Protein AF-A0A7S2IGN0-F1 (afdb_monomer)

Organism: NCBI:txid327968

Solvent-accessible surface area (backbone atoms only — not comparable to full-atom values): 5976 Å² total; per-residue (Å²): 114,46,67,62,49,38,54,54,36,42,76,73,72,37,44,48,44,48,50,83,67,68,36,91,89,50,39,63,42,51,52,41,27,77,72,73,44,65,59,60,64,40,52,49,52,41,51,78,72,60,42,76,40,71,26,75,29,55,68,53,38,78,45,48,67,62,50,42,70,76,36,74,86,61,85,87,83,88,87,76,51,94,64,42,68,66,47,42,53,51,58,66,58,60,74,66,76,73,131

Sequence (99 aa):
GTTSMKCALDMLGFKAAHGDIFTRHNRSVWLDWAKGGSFEPALDWLLRNGYNATTADQPTGYAYKELMARFPKAKVVLGVHPRGADGFVESVSQGKRIK

pLDDT: mean 93.47, std 10.96, range [37.84, 98.38]

Foldseek 3Di:
DQVVVCVVCVVVVFQEDAPVVCDPVCVVLLVCVVVVHDCVSVVVVCVVVPGPHYTCHPPVVVCVVVVCVVCVVDDDDDDADPVGPVVVCVVVVVVPPDD

Radius of gyration: 14.55 Å; Cα contacts (8 Å, |Δi|>4): 85; chains: 1; bounding box: 31×33×42 Å

Secondary structure (DSSP, 8-state):
-HHHHHHHHHHTT--EE-GGG--TTTHHHHHHHHTT--SHHHHHHHHHTT--EE-SSTTGGGGHHHHHHH-TTSPP-----TTHHHHHHHHHHHTT---

Mean predicted aligned error: 3.9 Å

Structure (mmCIF, N/CA/C/O backbone):
data_AF-A0A7S2IGN0-F1
#
_entry.id   AF-A0A7S2IGN0-F1
#
loop_
_atom_site.group_PDB
_atom_site.id
_atom_site.type_symbol
_atom_site.label_atom_id
_atom_site.label_alt_id
_atom_site.label_comp_id
_atom_site.label_asym_id
_atom_site.label_entity_id
_atom_site.label_seq_id
_atom_site.pdbx_PDB_ins_code
_atom_site.Cartn_x
_atom_site.Cartn_y
_atom_site.Cartn_z
_atom_site.occupancy
_atom_site.B_iso_or_equiv
_atom_site.auth_seq_id
_atom_site.auth_comp_id
_atom_site.auth_asym_id
_atom_site.auth_atom_id
_atom_site.pdbx_PDB_model_num
ATOM 1 N N . GLY A 1 1 ? 4.995 -5.404 -11.584 1.00 93.38 1 GLY A N 1
ATOM 2 C CA . GLY A 1 1 ? 4.281 -6.689 -11.424 1.00 93.38 1 GLY A CA 1
ATOM 3 C C . GLY A 1 1 ? 3.282 -6.690 -10.276 1.00 93.38 1 GLY A C 1
ATOM 4 O O . GLY A 1 1 ? 2.988 -7.752 -9.747 1.00 93.38 1 GLY A O 1
ATOM 5 N N . THR A 1 2 ? 2.737 -5.536 -9.885 1.00 95.88 2 THR A N 1
ATOM 6 C CA . THR A 1 2 ? 1.752 -5.429 -8.796 1.00 95.88 2 THR A CA 1
ATOM 7 C C . THR A 1 2 ? 0.406 -6.045 -9.185 1.00 95.88 2 THR A C 1
ATOM 9 O O . THR A 1 2 ? -0.220 -6.684 -8.350 1.00 95.88 2 THR A O 1
ATOM 12 N N . THR A 1 3 ? 0.003 -5.952 -10.459 1.00 95.69 3 THR A N 1
ATOM 13 C CA . THR A 1 3 ? -1.214 -6.600 -10.982 1.00 95.69 3 THR A CA 1
ATOM 14 C C . THR A 1 3 ? -1.159 -8.120 -10.845 1.00 95.69 3 THR A C 1
ATOM 16 O O . THR A 1 3 ? -2.074 -8.716 -10.291 1.00 95.69 3 THR A O 1
ATOM 19 N N . SER A 1 4 ? -0.064 -8.760 -11.271 1.00 96.75 4 SER A N 1
ATOM 20 C CA . SER A 1 4 ? 0.107 -10.211 -11.108 1.00 96.75 4 SER A CA 1
ATOM 21 C C . SER A 1 4 ? 0.114 -10.623 -9.633 1.00 96.75 4 SER A C 1
ATOM 23 O O . SER A 1 4 ? -0.467 -11.646 -9.286 1.00 96.75 4 SER A O 1
ATOM 25 N N . MET A 1 5 ? 0.710 -9.805 -8.755 1.00 97.25 5 MET A N 1
ATOM 26 C CA . MET A 1 5 ? 0.653 -10.020 -7.305 1.00 97.25 5 MET A CA 1
ATOM 27 C C . MET A 1 5 ? -0.784 -9.939 -6.773 1.00 97.25 5 MET A C 1
ATOM 29 O O . MET A 1 5 ? -1.175 -10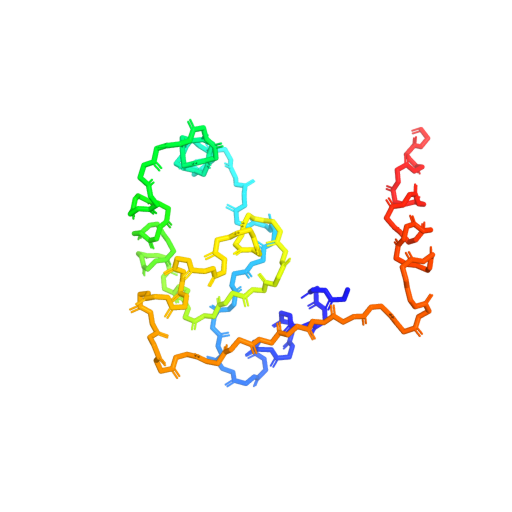.786 -5.977 1.00 97.25 5 MET A O 1
ATOM 33 N N . LYS A 1 6 ? -1.589 -8.970 -7.237 1.00 97.25 6 LYS A N 1
ATOM 34 C CA . LYS A 1 6 ? -3.015 -8.874 -6.888 1.00 97.25 6 LYS A CA 1
ATOM 35 C C . LYS A 1 6 ? -3.747 -10.167 -7.250 1.00 97.25 6 LYS A C 1
ATOM 37 O O . LYS A 1 6 ? -4.395 -10.748 -6.391 1.00 97.25 6 LYS A O 1
ATOM 42 N N . CYS A 1 7 ? -3.583 -10.648 -8.485 1.00 97.81 7 CYS A N 1
ATOM 43 C CA . CYS A 1 7 ? -4.216 -11.888 -8.938 1.00 97.81 7 CYS A CA 1
ATOM 44 C C . CYS A 1 7 ? -3.810 -13.092 -8.078 1.00 97.81 7 CYS A C 1
ATOM 46 O O . CYS A 1 7 ? -4.665 -13.887 -7.706 1.00 97.81 7 CYS A O 1
ATOM 48 N N . ALA A 1 8 ? -2.526 -13.216 -7.731 1.00 98.00 8 ALA A N 1
ATOM 49 C CA . ALA A 1 8 ? -2.051 -14.296 -6.870 1.00 98.00 8 ALA A CA 1
ATOM 50 C C . ALA A 1 8 ? -2.660 -14.225 -5.457 1.00 98.00 8 ALA A C 1
ATOM 52 O O . ALA A 1 8 ? -3.071 -15.246 -4.912 1.00 98.00 8 ALA A O 1
ATOM 53 N N . LEU A 1 9 ? -2.760 -13.028 -4.871 1.00 97.94 9 LEU A N 1
ATOM 54 C CA . LEU A 1 9 ? -3.410 -12.822 -3.573 1.00 97.94 9 LEU A CA 1
ATOM 55 C C . LEU A 1 9 ? -4.908 -13.148 -3.626 1.00 97.94 9 LEU A C 1
ATOM 57 O O . LEU A 1 9 ? -5.405 -13.829 -2.730 1.00 97.94 9 LEU A O 1
ATOM 61 N N . ASP A 1 10 ? -5.598 -12.729 -4.690 1.00 96.81 10 ASP A N 1
ATOM 62 C CA . ASP A 1 10 ? -7.013 -13.045 -4.908 1.00 96.81 10 ASP A CA 1
ATOM 63 C C . ASP A 1 10 ? -7.227 -14.571 -5.003 1.00 96.81 10 ASP A C 1
ATOM 65 O O . ASP A 1 10 ? -8.133 -15.110 -4.370 1.00 96.81 10 ASP A O 1
ATOM 69 N N . MET A 1 11 ? -6.352 -15.295 -5.718 1.00 98.38 11 MET A N 1
ATOM 70 C CA . MET A 1 11 ? -6.387 -16.768 -5.806 1.00 98.38 11 MET A CA 1
ATOM 71 C C . MET A 1 11 ? -6.177 -17.457 -4.450 1.00 98.38 11 MET A C 1
ATOM 73 O O . MET A 1 11 ? -6.725 -18.530 -4.214 1.00 98.38 11 MET A O 1
ATOM 77 N N . LEU A 1 12 ? -5.400 -16.846 -3.554 1.00 97.81 12 LEU A N 1
ATOM 78 C CA . LEU A 1 12 ? -5.177 -17.330 -2.188 1.00 97.81 12 LEU A CA 1
ATOM 79 C C . LEU A 1 12 ? -6.315 -16.954 -1.219 1.00 97.81 12 LEU A C 1
ATOM 81 O O . LEU A 1 12 ? -6.238 -17.285 -0.037 1.00 97.81 12 LEU A O 1
ATOM 85 N N . GLY A 1 13 ? -7.360 -16.270 -1.695 1.00 98.00 13 GLY A N 1
ATOM 86 C CA . GLY A 1 13 ? -8.521 -15.876 -0.895 1.00 98.00 13 GLY A CA 1
ATOM 87 C C . GLY A 1 13 ? -8.369 -14.542 -0.158 1.00 98.00 13 GLY A C 1
ATOM 88 O O . GLY A 1 13 ? -9.206 -14.210 0.684 1.00 98.00 13 GLY A O 1
ATOM 89 N N . PHE A 1 14 ? -7.332 -13.756 -0.455 1.00 98.12 14 PHE A N 1
ATOM 90 C CA . PHE A 1 14 ? -7.220 -12.393 0.061 1.00 98.12 14 PHE A CA 1
ATOM 91 C C . PHE A 1 14 ? -8.031 -11.421 -0.797 1.00 98.12 14 PHE A C 1
ATOM 93 O O . PHE A 1 14 ? -8.074 -11.528 -2.017 1.00 98.12 14 PHE A O 1
ATOM 100 N N . LYS A 1 15 ? -8.614 -10.403 -0.165 1.00 97.56 15 LYS A N 1
ATOM 101 C CA . LYS A 1 15 ? -9.138 -9.221 -0.847 1.00 97.56 15 LYS A CA 1
ATOM 102 C C . LYS A 1 15 ? -8.030 -8.172 -0.899 1.00 97.56 15 LYS A C 1
ATOM 104 O O . LYS A 1 15 ? -7.851 -7.402 0.050 1.00 97.56 15 LYS A O 1
ATOM 109 N N . ALA A 1 16 ? -7.267 -8.176 -1.992 1.00 97.25 16 ALA A N 1
ATOM 110 C CA . ALA A 1 16 ? -6.095 -7.324 -2.156 1.00 97.25 16 ALA A CA 1
ATOM 111 C C . ALA A 1 16 ? 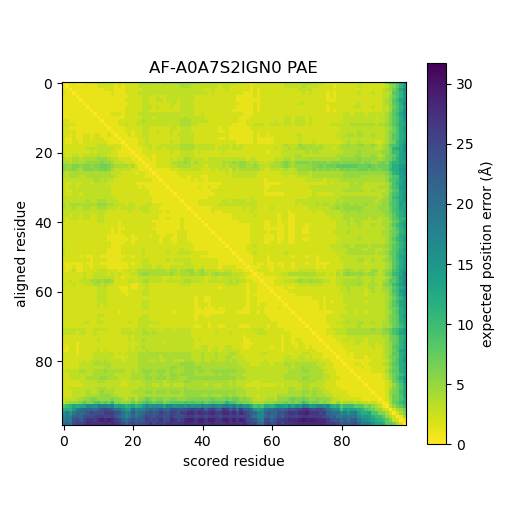-6.437 -5.948 -2.747 1.00 97.25 16 ALA A C 1
ATOM 113 O O . ALA A 1 16 ? -7.040 -5.846 -3.816 1.00 97.25 16 ALA A O 1
ATOM 114 N N . ALA A 1 17 ? -5.994 -4.887 -2.071 1.00 96.75 17 ALA A N 1
ATOM 115 C CA . ALA A 1 17 ? -6.047 -3.526 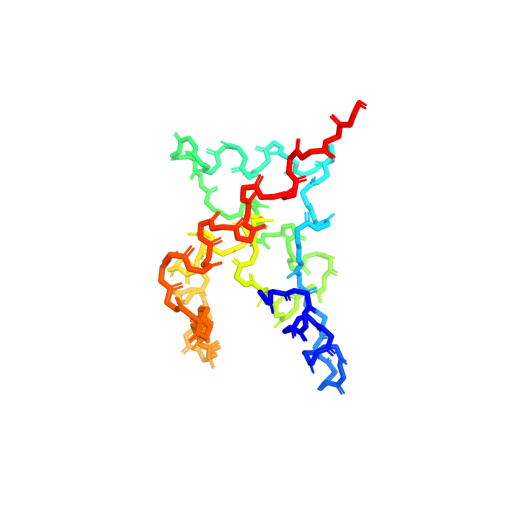-2.593 1.00 96.75 17 ALA A CA 1
ATOM 116 C C . ALA A 1 17 ? -4.968 -3.301 -3.673 1.00 96.75 17 ALA A C 1
ATOM 118 O O . ALA A 1 17 ? -3.811 -3.715 -3.513 1.00 96.75 17 ALA A O 1
ATOM 119 N N . HIS A 1 18 ? -5.333 -2.630 -4.765 1.00 96.94 18 HIS A N 1
ATOM 120 C CA . HIS A 1 18 ? -4.445 -2.256 -5.872 1.00 96.94 18 HIS A CA 1
ATOM 121 C C . HIS A 1 18 ? -4.670 -0.784 -6.256 1.00 96.94 18 HIS A C 1
ATOM 123 O O . HIS A 1 18 ? -5.362 -0.061 -5.543 1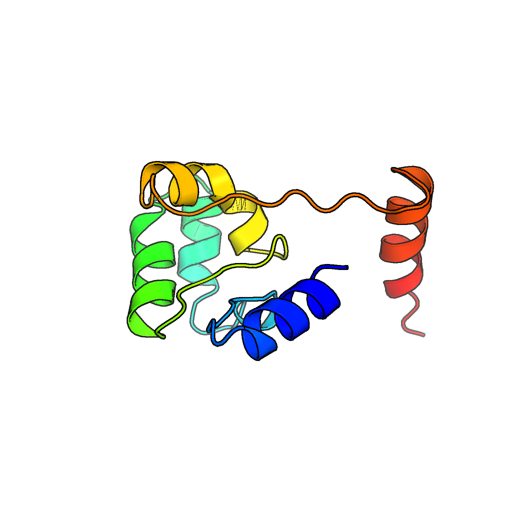.00 96.94 18 HIS A O 1
ATOM 129 N N . GLY A 1 19 ? -4.041 -0.287 -7.321 1.00 94.38 19 GLY A N 1
ATOM 130 C CA . GLY A 1 19 ? -4.122 1.128 -7.690 1.00 94.38 19 GLY A CA 1
ATO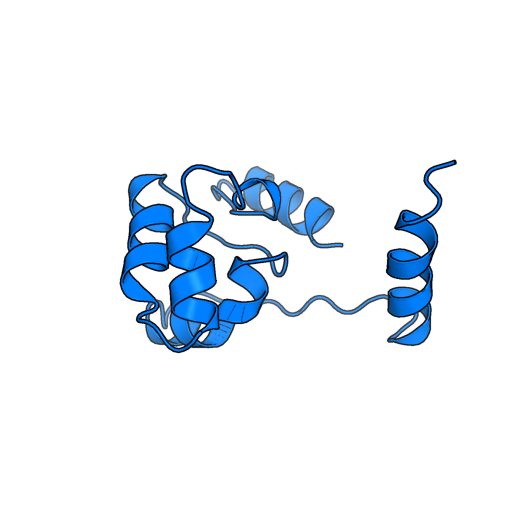M 131 C C . GLY A 1 19 ? -5.504 1.614 -8.118 1.00 94.38 19 GLY A C 1
ATOM 132 O O . GLY A 1 19 ? -5.781 2.814 -8.093 1.00 94.38 19 GLY A O 1
ATOM 133 N N . ASP A 1 20 ? -6.407 0.683 -8.409 1.00 92.19 20 ASP A N 1
ATOM 134 C CA . ASP A 1 20 ? -7.829 0.929 -8.635 1.00 92.19 20 ASP A CA 1
ATOM 135 C C . ASP A 1 20 ? -8.555 1.508 -7.410 1.00 92.19 20 ASP A C 1
ATOM 137 O O . ASP A 1 20 ? -9.608 2.132 -7.561 1.00 92.19 20 ASP A O 1
ATOM 141 N N . ILE A 1 21 ? -7.983 1.393 -6.206 1.00 93.88 21 ILE A N 1
ATOM 142 C CA . ILE A 1 21 ? -8.576 1.999 -5.012 1.00 93.88 21 ILE A CA 1
ATOM 143 C C . ILE A 1 21 ? -8.446 3.522 -4.990 1.00 93.88 21 ILE A C 1
ATOM 145 O O . ILE A 1 21 ? -9.146 4.148 -4.202 1.00 93.88 21 ILE A O 1
ATOM 149 N N . PHE A 1 22 ? -7.567 4.148 -5.781 1.00 94.00 22 PHE A N 1
ATOM 150 C CA . PHE A 1 22 ? -7.375 5.603 -5.753 1.00 94.00 22 PHE A CA 1
ATOM 151 C C . PHE A 1 22 ? -8.443 6.332 -6.582 1.00 94.00 22 PHE A C 1
ATOM 153 O O . PHE A 1 22 ? -8.216 6.797 -7.701 1.00 94.00 22 PHE A O 1
ATOM 160 N N . THR A 1 23 ? -9.637 6.451 -6.010 1.00 93.00 23 THR A N 1
ATOM 161 C CA . THR A 1 23 ? -10.830 6.996 -6.674 1.00 93.00 23 THR A CA 1
ATOM 162 C C . THR A 1 23 ? -11.123 8.436 -6.250 1.00 93.00 23 THR A C 1
ATOM 164 O O . THR A 1 23 ? -10.560 8.954 -5.287 1.00 93.00 23 THR A O 1
ATOM 167 N N . ARG A 1 24 ? -12.078 9.102 -6.915 1.00 91.62 24 ARG A N 1
ATOM 168 C CA . ARG A 1 24 ? -12.549 10.437 -6.499 1.00 91.62 24 ARG A CA 1
ATOM 169 C C . ARG A 1 24 ? -13.107 10.455 -5.063 1.00 91.62 24 ARG A C 1
ATOM 171 O O . ARG A 1 24 ? -13.039 11.496 -4.420 1.00 91.62 24 ARG A O 1
ATOM 178 N N . HIS A 1 25 ? -13.620 9.329 -4.563 1.00 89.44 25 HIS A N 1
ATOM 179 C CA . HIS A 1 25 ? -14.296 9.241 -3.262 1.00 89.44 25 HIS A CA 1
ATOM 180 C C . HIS A 1 25 ? -13.351 9.124 -2.064 1.00 89.44 25 HIS A C 1
ATOM 182 O O . HIS A 1 25 ? -13.726 9.509 -0.962 1.00 89.44 25 HIS A O 1
ATOM 188 N N . ASN A 1 26 ? -12.139 8.604 -2.256 1.00 92.19 26 ASN A N 1
ATOM 189 C CA . ASN A 1 26 ? -11.160 8.413 -1.180 1.00 92.19 26 ASN A CA 1
ATOM 190 C C . ASN A 1 26 ? -9.812 9.089 -1.461 1.00 92.19 26 ASN A C 1
ATOM 192 O O . ASN A 1 26 ? -8.925 9.071 -0.615 1.00 92.19 26 ASN A O 1
ATOM 196 N N . ARG A 1 27 ? -9.643 9.737 -2.618 1.00 95.19 27 ARG A N 1
ATOM 197 C CA . ARG A 1 27 ? -8.437 10.509 -2.942 1.00 95.19 27 ARG A CA 1
ATOM 198 C C . ARG A 1 27 ? -8.064 11.513 -1.850 1.00 95.19 27 ARG A C 1
ATOM 200 O O . ARG A 1 27 ? -6.880 11.682 -1.587 1.00 95.19 27 ARG A O 1
ATOM 207 N N . SER A 1 28 ? -9.038 12.178 -1.229 1.00 96.44 28 SER A N 1
ATOM 208 C CA . SER A 1 28 ? -8.772 13.187 -0.197 1.00 96.44 28 SER A CA 1
ATOM 209 C C . SER A 1 28 ? -8.034 12.612 1.011 1.00 96.44 28 SER A C 1
ATOM 211 O O . SER A 1 28 ? -7.055 13.216 1.430 1.00 96.44 28 SER A O 1
ATOM 213 N N . VAL A 1 29 ? -8.432 11.437 1.518 1.00 96.62 29 VAL A N 1
ATOM 214 C CA . VAL A 1 29 ? -7.793 10.834 2.703 1.00 96.62 29 VAL A CA 1
ATOM 215 C C . VAL A 1 29 ? -6.350 10.409 2.427 1.00 96.62 29 VAL A C 1
ATOM 217 O O . VAL A 1 29 ? -5.481 10.577 3.272 1.00 96.62 29 VAL A O 1
ATOM 220 N N . TRP A 1 30 ? -6.068 9.935 1.212 1.00 96.56 30 TRP A N 1
ATOM 221 C CA . TRP A 1 30 ? -4.710 9.582 0.794 1.00 96.56 30 TRP A CA 1
ATOM 222 C C . TRP A 1 30 ? -3.830 10.814 0.559 1.00 96.56 30 TRP A C 1
ATOM 224 O O . TRP A 1 30 ? -2.651 10.800 0.905 1.00 96.56 30 TRP A O 1
ATOM 234 N N . LEU A 1 31 ? -4.386 11.881 -0.025 1.00 96.75 31 LEU A N 1
ATOM 235 C CA . LEU A 1 31 ? -3.657 13.133 -0.246 1.00 96.75 31 LEU A CA 1
ATOM 236 C C . LEU A 1 31 ? -3.387 13.894 1.053 1.00 96.75 31 LEU A C 1
ATOM 238 O O . LEU A 1 31 ? -2.359 14.558 1.141 1.00 96.75 31 LEU A O 1
ATOM 242 N N . ASP A 1 32 ? -4.297 13.831 2.023 1.00 97.44 32 ASP A N 1
ATOM 243 C CA . ASP A 1 32 ? -4.098 14.416 3.350 1.00 97.44 32 ASP A CA 1
ATOM 244 C C . ASP A 1 32 ? -2.925 13.740 4.067 1.00 97.44 32 ASP A C 1
ATOM 246 O O . ASP A 1 32 ? -1.959 14.407 4.438 1.00 97.44 32 ASP A O 1
ATOM 250 N N . TRP A 1 33 ? -2.926 12.404 4.123 1.00 97.38 33 TRP A N 1
ATOM 251 C CA . TRP A 1 33 ? -1.800 11.629 4.649 1.00 97.38 33 TRP A CA 1
ATOM 252 C C . TRP A 1 33 ? -0.481 11.945 3.925 1.00 97.38 33 TRP A C 1
ATOM 254 O O . TRP A 1 33 ? 0.523 12.243 4.569 1.00 97.38 33 TRP A O 1
ATOM 264 N N . ALA A 1 34 ? -0.480 11.994 2.587 1.00 96.12 34 ALA A N 1
ATOM 265 C CA . ALA A 1 34 ? 0.718 12.327 1.807 1.00 96.12 34 ALA A CA 1
ATOM 266 C C . ALA A 1 34 ? 1.273 13.742 2.084 1.00 96.12 34 ALA A C 1
ATOM 268 O O . ALA A 1 34 ? 2.436 14.014 1.790 1.00 96.12 34 ALA A O 1
ATOM 269 N N . LYS A 1 35 ? 0.459 14.645 2.644 1.00 97.44 35 LYS A N 1
ATOM 270 C CA . LYS A 1 35 ? 0.855 16.000 3.062 1.00 97.44 35 LYS A CA 1
ATOM 271 C C . LYS A 1 35 ? 1.274 16.081 4.536 1.00 97.44 35 LYS A C 1
ATOM 273 O O . LYS A 1 35 ? 1.483 17.183 5.037 1.00 97.44 35 LYS A O 1
ATOM 278 N N . GLY A 1 36 ? 1.410 14.945 5.220 1.00 97.00 36 GLY A N 1
ATOM 279 C CA . GLY A 1 36 ? 1.761 14.867 6.640 1.00 97.00 36 GLY A CA 1
ATOM 280 C C . GLY A 1 36 ? 0.560 14.728 7.578 1.00 97.00 36 GLY A C 1
ATOM 281 O O . GLY A 1 36 ? 0.734 14.802 8.793 1.00 97.00 36 GLY A O 1
ATOM 282 N N . GLY A 1 37 ? -0.645 14.533 7.036 1.00 97.56 37 GLY A N 1
ATOM 283 C CA . GLY A 1 37 ? -1.831 14.177 7.809 1.00 97.56 37 GLY A CA 1
ATOM 284 C C . GLY A 1 37 ? -1.764 12.758 8.385 1.00 97.56 37 GLY A C 1
ATOM 285 O O . GLY A 1 37 ? -0.840 11.984 8.127 1.00 97.56 37 GLY A O 1
ATOM 286 N N . SER A 1 38 ? -2.775 12.397 9.174 1.00 97.19 38 SER A N 1
ATOM 287 C CA . SER A 1 38 ? -2.866 11.065 9.785 1.00 97.19 38 SER A CA 1
ATOM 288 C C . SER A 1 38 ? -3.112 9.970 8.739 1.00 97.19 38 SER A C 1
ATOM 290 O O . SER A 1 38 ? -3.887 10.162 7.804 1.00 97.19 38 SER A O 1
ATOM 292 N N . PHE A 1 39 ? -2.512 8.789 8.928 1.00 97.50 39 PHE A N 1
ATOM 293 C CA . PHE A 1 39 ? -2.793 7.602 8.109 1.00 97.50 39 PHE A CA 1
ATOM 294 C C . PHE A 1 39 ? -4.136 6.932 8.461 1.00 97.50 39 PHE A C 1
ATOM 296 O O . PHE A 1 39 ? -4.708 6.217 7.636 1.00 97.50 39 PHE A O 1
ATOM 303 N N . GLU A 1 40 ? -4.674 7.176 9.662 1.00 97.75 40 GLU A N 1
ATOM 304 C CA . GLU A 1 40 ? -5.861 6.475 10.175 1.00 97.75 40 GLU A CA 1
ATOM 305 C C . GLU A 1 40 ? -7.089 6.569 9.251 1.00 97.75 40 GLU A C 1
ATOM 307 O O . GLU A 1 40 ? -7.699 5.533 8.998 1.00 97.75 40 GLU A O 1
ATOM 312 N N . PRO A 1 41 ? -7.444 7.721 8.643 1.00 97.69 41 PRO A N 1
ATOM 313 C CA . PRO A 1 41 ? -8.576 7.780 7.715 1.00 97.69 41 PRO A CA 1
ATOM 314 C C . PRO A 1 41 ? -8.403 6.902 6.464 1.00 97.69 41 PRO A C 1
ATOM 316 O O . PRO A 1 41 ? -9.380 6.343 5.957 1.00 97.69 41 PRO A O 1
ATOM 319 N N . ALA A 1 42 ? -7.173 6.771 5.956 1.00 97.00 42 ALA A N 1
ATOM 320 C CA . ALA A 1 42 ? -6.867 5.918 4.810 1.00 97.00 42 ALA A CA 1
ATOM 321 C C . ALA A 1 42 ? -6.931 4.429 5.191 1.00 97.00 42 ALA A C 1
ATOM 323 O O . ALA A 1 42 ? -7.515 3.625 4.457 1.00 97.00 42 ALA A O 1
ATOM 324 N N . LEU A 1 43 ? -6.402 4.076 6.366 1.00 97.50 43 LEU A N 1
ATOM 325 C CA . LEU A 1 43 ? -6.514 2.737 6.939 1.00 97.50 43 LEU A CA 1
ATOM 326 C C . LEU A 1 43 ? -7.977 2.339 7.175 1.00 97.50 43 LEU A C 1
ATOM 328 O O . LEU A 1 43 ? -8.409 1.265 6.755 1.00 97.50 43 LEU A O 1
ATOM 332 N N . ASP A 1 44 ? -8.753 3.214 7.803 1.00 97.62 44 ASP A N 1
ATOM 333 C CA . ASP A 1 44 ? -10.175 3.014 8.064 1.00 97.62 44 ASP A CA 1
ATOM 334 C C . ASP A 1 44 ? -10.951 2.742 6.780 1.00 97.62 44 ASP A C 1
ATOM 336 O O . ASP A 1 44 ? -11.804 1.854 6.731 1.00 97.62 44 ASP A O 1
ATOM 340 N N . TRP A 1 45 ? -10.650 3.495 5.721 1.00 96.81 45 TRP A N 1
ATOM 341 C CA . TRP A 1 45 ? -11.269 3.275 4.425 1.00 96.81 45 TRP A CA 1
ATOM 342 C C . TRP A 1 45 ? -10.949 1.876 3.883 1.00 96.81 45 TRP A C 1
ATOM 344 O O . TRP A 1 45 ? -11.859 1.197 3.401 1.00 96.81 45 TRP A O 1
ATOM 354 N N . LEU A 1 46 ? -9.700 1.405 3.997 1.00 96.88 46 LEU A N 1
ATOM 355 C CA . LEU A 1 46 ? -9.328 0.046 3.581 1.00 96.88 46 LEU A CA 1
ATOM 356 C C . LEU A 1 46 ? -10.132 -1.015 4.346 1.00 96.88 46 LEU A C 1
ATOM 358 O O . LEU A 1 46 ? -10.724 -1.909 3.736 1.00 96.88 46 LEU A O 1
ATOM 362 N N . LEU A 1 47 ? -10.197 -0.883 5.672 1.00 97.19 47 LEU A N 1
ATOM 363 C CA . LEU A 1 47 ? -10.859 -1.846 6.552 1.00 97.19 47 LEU A CA 1
ATOM 364 C C . LEU A 1 47 ? -12.373 -1.891 6.336 1.00 97.19 47 LEU A C 1
ATOM 366 O O . LEU A 1 47 ? -12.939 -2.976 6.213 1.00 97.19 47 LEU A O 1
ATOM 370 N N . ARG A 1 48 ? -13.033 -0.733 6.208 1.00 97.38 48 ARG A N 1
ATOM 371 C CA . ARG A 1 48 ? -14.481 -0.660 5.928 1.00 97.38 48 ARG A CA 1
ATOM 372 C C . ARG A 1 48 ? -14.853 -1.277 4.581 1.00 97.38 48 ARG A C 1
ATOM 374 O O . ARG A 1 48 ? -15.965 -1.767 4.422 1.00 97.38 48 ARG A O 1
ATOM 381 N N . ASN A 1 49 ? -13.928 -1.281 3.621 1.00 96.56 49 ASN A N 1
ATOM 382 C CA . ASN A 1 49 ? -14.110 -1.944 2.329 1.00 96.56 49 ASN A CA 1
ATOM 383 C C . ASN A 1 49 ? -13.688 -3.425 2.350 1.00 96.56 49 ASN A C 1
ATOM 385 O O . ASN A 1 49 ? -13.771 -4.101 1.323 1.00 96.56 49 ASN A O 1
ATOM 389 N N . GLY A 1 50 ? -13.265 -3.957 3.499 1.00 97.25 50 GLY A N 1
ATOM 390 C CA . GLY A 1 50 ? -12.931 -5.367 3.691 1.00 97.25 50 GLY A CA 1
ATOM 391 C C . GLY A 1 50 ? -11.600 -5.798 3.076 1.00 97.25 50 GLY A C 1
ATOM 392 O O . GLY A 1 50 ? -11.394 -6.995 2.885 1.00 97.25 50 GLY A O 1
ATOM 393 N N . TYR A 1 51 ? -10.712 -4.863 2.725 1.00 97.88 51 TYR A N 1
ATOM 394 C CA . TYR A 1 51 ? -9.377 -5.222 2.251 1.00 97.88 51 TYR A CA 1
ATOM 395 C C . TYR A 1 51 ? -8.568 -5.849 3.390 1.00 97.88 51 TYR A C 1
ATOM 397 O O . TYR A 1 51 ? -8.476 -5.282 4.479 1.00 97.88 51 TYR A O 1
ATOM 405 N N . ASN A 1 52 ? -7.970 -7.011 3.131 1.00 97.50 52 ASN A N 1
ATOM 406 C CA . ASN A 1 52 ? -7.139 -7.746 4.095 1.00 97.50 52 ASN A CA 1
ATOM 407 C C . ASN A 1 52 ? -5.729 -8.059 3.559 1.00 97.50 52 ASN A C 1
ATOM 409 O O . ASN A 1 52 ? -4.937 -8.711 4.237 1.00 97.50 52 ASN A O 1
ATOM 413 N N . ALA A 1 53 ? -5.410 -7.566 2.362 1.00 97.88 53 ALA A N 1
ATOM 414 C CA . ALA A 1 53 ? -4.071 -7.519 1.800 1.00 97.88 53 ALA A CA 1
ATOM 415 C C . ALA A 1 53 ? -3.908 -6.233 0.978 1.00 97.88 53 ALA A C 1
ATOM 417 O O . ALA A 1 53 ? -4.885 -5.642 0.510 1.00 97.88 53 ALA A O 1
ATOM 418 N N . THR A 1 54 ? -2.669 -5.806 0.767 1.00 97.38 54 THR A N 1
ATOM 419 C CA . THR A 1 54 ? -2.336 -4.699 -0.130 1.00 97.38 54 THR A CA 1
ATOM 420 C C . THR A 1 54 ? -1.284 -5.153 -1.128 1.00 97.38 54 THR A C 1
ATOM 422 O O . THR A 1 54 ? -0.475 -6.040 -0.856 1.00 97.38 54 THR A O 1
ATOM 425 N N . THR A 1 55 ? -1.296 -4.548 -2.307 1.00 95.56 55 THR A N 1
ATOM 426 C CA . THR A 1 55 ? -0.172 -4.640 -3.237 1.00 95.56 55 THR A CA 1
ATOM 427 C C . THR A 1 55 ? 0.749 -3.437 -3.059 1.00 95.56 55 THR A C 1
ATOM 429 O O . THR A 1 55 ? 0.356 -2.400 -2.520 1.00 95.56 55 THR A O 1
ATOM 432 N N . ALA A 1 56 ? 1.982 -3.555 -3.554 1.00 91.81 56 ALA A N 1
ATOM 433 C CA . ALA A 1 56 ? 2.947 -2.456 -3.576 1.00 91.81 56 ALA A CA 1
ATOM 434 C C . ALA A 1 56 ? 2.611 -1.361 -4.616 1.00 91.81 56 ALA A C 1
ATOM 436 O O . ALA A 1 56 ? 3.485 -0.579 -4.980 1.00 91.81 56 ALA A O 1
ATOM 437 N N . ASP A 1 57 ? 1.377 -1.324 -5.131 1.00 94.62 57 ASP A N 1
ATOM 438 C CA . ASP A 1 57 ? 0.912 -0.256 -6.014 1.00 94.62 57 ASP A CA 1
ATOM 439 C C . ASP A 1 57 ? 0.469 0.981 -5.223 1.00 94.62 57 ASP A C 1
ATOM 441 O O . ASP A 1 57 ? 0.267 0.933 -4.007 1.00 94.62 57 ASP A O 1
ATOM 445 N N . GLN A 1 58 ? 0.319 2.108 -5.908 1.00 93.50 58 GLN A N 1
ATOM 446 C CA . GLN A 1 58 ? -0.104 3.359 -5.289 1.00 93.50 58 GLN A CA 1
ATOM 447 C C . GLN A 1 58 ? -1.606 3.314 -4.987 1.00 93.50 58 GLN A C 1
ATOM 449 O O . GLN A 1 58 ? -2.364 2.946 -5.869 1.00 93.50 58 GLN A O 1
ATOM 454 N N . PRO A 1 59 ? -2.075 3.731 -3.800 1.00 95.00 59 PRO A N 1
ATOM 455 C CA . PRO A 1 59 ? -1.330 4.460 -2.778 1.00 95.00 59 PRO A CA 1
ATOM 456 C C . PRO A 1 59 ? -0.737 3.570 -1.670 1.00 95.00 59 PRO A C 1
ATOM 458 O O . PRO A 1 59 ? 0.145 4.021 -0.943 1.00 95.00 59 PRO A O 1
ATOM 461 N N . THR A 1 60 ? -1.173 2.314 -1.531 1.00 95.88 60 THR A N 1
ATOM 462 C CA . THR A 1 60 ? -0.833 1.455 -0.381 1.00 95.88 60 THR A CA 1
ATOM 463 C C . THR A 1 60 ? 0.642 1.085 -0.290 1.00 95.88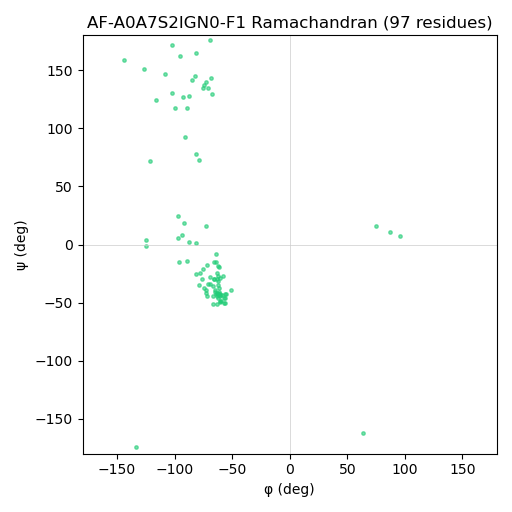 60 THR A C 1
ATOM 465 O O . THR A 1 60 ? 1.152 0.912 0.813 1.00 95.88 60 THR A O 1
ATOM 468 N N . GLY A 1 61 ? 1.344 0.999 -1.422 1.00 95.94 61 GLY A N 1
ATOM 469 C CA . GLY A 1 61 ? 2.778 0.720 -1.465 1.00 95.94 61 GLY A CA 1
ATOM 470 C C . GLY A 1 61 ? 3.620 1.772 -0.741 1.00 95.94 61 GLY A C 1
ATOM 471 O O . GLY A 1 61 ? 4.663 1.437 -0.184 1.00 95.94 61 GLY A O 1
ATOM 472 N N . TYR A 1 62 ? 3.151 3.021 -0.678 1.00 96.00 62 TYR A N 1
ATOM 473 C CA . TYR A 1 62 ? 3.832 4.078 0.070 1.00 96.00 62 TYR A CA 1
ATOM 474 C C . TYR A 1 62 ? 3.633 3.957 1.584 1.00 96.00 62 TYR A C 1
ATOM 476 O O . TYR A 1 62 ? 4.525 4.332 2.336 1.00 96.00 62 TYR A O 1
ATOM 484 N N . ALA A 1 63 ? 2.503 3.398 2.026 1.00 96.94 63 ALA A N 1
ATOM 485 C CA . ALA A 1 63 ? 2.115 3.296 3.435 1.00 96.94 63 ALA A CA 1
ATOM 486 C C . ALA A 1 63 ? 2.572 1.982 4.103 1.00 96.94 63 ALA A C 1
ATOM 488 O O . ALA A 1 63 ? 2.001 1.543 5.104 1.00 96.94 63 ALA A O 1
ATOM 489 N N . TYR A 1 64 ? 3.552 1.274 3.523 1.00 96.75 64 TYR A N 1
ATOM 490 C CA . TYR A 1 64 ? 3.910 -0.073 3.984 1.00 96.75 64 TYR A CA 1
ATOM 491 C C . TYR A 1 64 ? 4.449 -0.090 5.422 1.00 96.75 64 TYR A C 1
ATOM 493 O O . TYR A 1 64 ? 4.266 -1.085 6.123 1.00 96.75 64 TYR A O 1
ATOM 501 N N . LYS A 1 65 ? 5.100 0.989 5.877 1.00 96.88 65 LYS A N 1
ATOM 502 C CA . LYS A 1 65 ? 5.650 1.082 7.238 1.00 96.88 65 LYS A CA 1
ATOM 503 C C . LYS A 1 65 ? 4.539 1.236 8.267 1.00 96.88 65 LYS A C 1
ATOM 505 O O . LYS A 1 65 ? 4.554 0.544 9.281 1.00 96.88 65 LYS A O 1
ATOM 510 N N . GLU A 1 66 ? 3.565 2.092 7.988 1.00 97.56 66 GLU A N 1
ATOM 511 C CA . GLU A 1 66 ? 2.381 2.298 8.815 1.00 97.56 66 GLU A CA 1
ATOM 512 C C . GLU A 1 66 ? 1.545 1.018 8.885 1.00 97.56 66 GLU A C 1
ATOM 514 O O . GLU A 1 66 ? 1.151 0.587 9.969 1.00 97.56 66 GLU A O 1
ATOM 519 N N . LEU A 1 67 ? 1.350 0.346 7.746 1.00 97.44 67 LEU A N 1
ATOM 520 C CA . LEU A 1 67 ? 0.671 -0.949 7.685 1.00 97.44 67 LEU A CA 1
ATOM 521 C C . LEU A 1 67 ? 1.419 -2.029 8.479 1.00 97.44 67 LEU A C 1
ATOM 523 O O . LEU A 1 67 ? 0.789 -2.784 9.217 1.00 97.44 67 LEU A O 1
ATOM 527 N N . MET A 1 68 ? 2.748 -2.090 8.380 1.00 97.56 68 MET A N 1
ATOM 528 C CA . MET A 1 68 ? 3.571 -3.034 9.143 1.00 97.56 68 MET A CA 1
ATOM 529 C C . MET A 1 68 ? 3.498 -2.767 10.652 1.00 97.56 68 MET A C 1
ATOM 531 O O . MET A 1 68 ? 3.386 -3.708 11.435 1.00 97.56 68 MET A O 1
ATOM 535 N N . ALA A 1 69 ? 3.513 -1.497 11.065 1.00 97.50 69 ALA A N 1
ATOM 536 C CA . ALA A 1 69 ? 3.349 -1.112 12.465 1.00 97.50 69 ALA A CA 1
ATOM 537 C C . ALA A 1 69 ? 1.950 -1.471 12.995 1.00 97.50 69 ALA A C 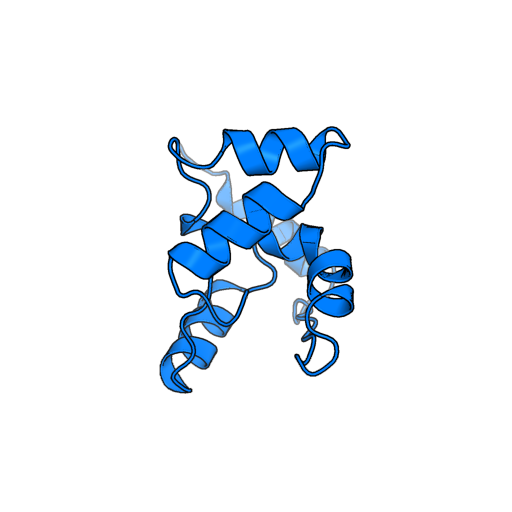1
ATOM 539 O O . ALA A 1 69 ? 1.814 -1.939 14.126 1.00 97.50 69 ALA A O 1
ATOM 540 N N . ARG A 1 70 ? 0.906 -1.295 12.174 1.00 97.69 70 ARG A N 1
ATOM 541 C CA . ARG A 1 70 ? -0.481 -1.600 12.553 1.00 97.69 70 ARG A CA 1
ATOM 542 C C . ARG A 1 70 ? -0.780 -3.097 12.594 1.00 97.69 70 ARG A C 1
ATOM 544 O O . ARG A 1 70 ? -1.534 -3.543 13.459 1.00 97.69 70 ARG A O 1
ATOM 551 N N . PHE A 1 71 ? -0.203 -3.862 11.672 1.00 97.69 71 PHE A N 1
ATOM 552 C CA . PHE A 1 71 ? -0.424 -5.298 11.513 1.00 97.69 71 PHE A CA 1
ATOM 553 C C . PHE A 1 71 ? 0.899 -6.065 11.643 1.00 97.69 71 PHE A C 1
ATOM 555 O O . PHE A 1 71 ? 1.382 -6.626 10.662 1.00 97.69 71 PHE A O 1
ATOM 562 N N . PRO A 1 72 ? 1.472 -6.180 12.855 1.00 97.69 72 PRO A N 1
ATOM 563 C CA . PRO A 1 72 ? 2.800 -6.774 13.051 1.00 97.69 72 PRO A CA 1
ATOM 564 C C . PRO A 1 72 ? 2.882 -8.265 12.683 1.00 97.69 72 PRO A C 1
ATOM 566 O O . PRO A 1 72 ? 3.969 -8.814 12.542 1.00 97.69 72 PRO A O 1
ATOM 569 N N . LYS A 1 73 ? 1.734 -8.942 12.536 1.00 97.56 73 LYS A N 1
ATOM 570 C CA . LYS A 1 73 ? 1.652 -10.337 12.071 1.00 97.56 73 LYS A CA 1
ATOM 571 C C . LYS A 1 73 ? 1.536 -10.462 10.547 1.00 97.56 73 LYS A C 1
ATOM 573 O O . LYS A 1 73 ? 1.674 -11.568 10.027 1.00 97.56 73 LYS A O 1
ATOM 578 N N . ALA A 1 74 ? 1.241 -9.373 9.834 1.00 97.50 74 ALA A N 1
ATOM 579 C CA . ALA A 1 74 ? 1.181 -9.380 8.380 1.00 97.50 74 ALA A CA 1
ATOM 580 C C . ALA A 1 74 ? 2.599 -9.478 7.802 1.00 97.50 74 ALA A C 1
ATOM 582 O O . ALA A 1 74 ? 3.540 -8.865 8.300 1.00 97.50 74 ALA A O 1
ATOM 583 N N . LYS A 1 75 ? 2.754 -10.261 6.735 1.00 97.62 75 LYS A N 1
ATOM 584 C CA . LYS A 1 75 ? 4.028 -10.383 6.021 1.00 97.62 75 LYS A CA 1
ATOM 585 C C . LYS A 1 75 ? 4.154 -9.253 5.001 1.00 97.62 75 LYS A C 1
ATOM 587 O O . LYS A 1 75 ? 3.181 -8.929 4.326 1.00 97.62 75 LYS A O 1
ATOM 592 N N . VAL A 1 76 ? 5.359 -8.708 4.848 1.00 97.19 76 VAL A N 1
ATOM 593 C CA . VAL A 1 76 ? 5.678 -7.710 3.816 1.00 97.19 76 VAL A CA 1
ATOM 594 C C . VAL A 1 76 ? 6.438 -8.392 2.682 1.00 97.19 76 VAL A C 1
ATOM 596 O O . VAL A 1 76 ? 7.408 -9.108 2.926 1.00 97.19 76 VAL A O 1
ATOM 599 N N . VAL A 1 77 ? 6.000 -8.174 1.440 1.00 96.50 77 VAL A N 1
ATOM 600 C CA . VAL A 1 77 ? 6.625 -8.734 0.233 1.00 96.50 77 VAL A CA 1
ATOM 601 C C . VAL A 1 77 ? 7.159 -7.597 -0.631 1.00 96.50 77 VAL A C 1
ATOM 603 O O . VAL A 1 77 ? 6.403 -6.715 -1.036 1.00 96.50 77 VAL A O 1
ATOM 606 N N . LEU A 1 78 ? 8.454 -7.637 -0.948 1.00 96.12 78 LEU A N 1
ATOM 607 C CA . LEU A 1 78 ? 9.095 -6.713 -1.881 1.00 96.12 78 LEU A CA 1
ATOM 608 C C . LEU A 1 78 ? 9.238 -7.381 -3.253 1.00 96.12 78 LEU A C 1
ATOM 610 O O . LEU A 1 78 ? 9.944 -8.376 -3.396 1.00 96.12 78 LEU A O 1
ATOM 614 N N . GLY A 1 79 ? 8.583 -6.818 -4.267 1.00 94.00 79 GLY A N 1
ATOM 615 C CA . GLY A 1 79 ? 8.767 -7.226 -5.658 1.00 94.00 79 GLY A CA 1
ATOM 616 C C . GLY A 1 79 ? 9.837 -6.378 -6.339 1.00 94.00 79 GLY A C 1
ATOM 617 O O . GLY A 1 79 ? 9.725 -5.155 -6.362 1.00 94.00 79 GLY A O 1
ATOM 618 N N . VAL A 1 80 ? 10.836 -7.022 -6.939 1.00 95.94 80 VAL A N 1
ATOM 619 C CA . VAL A 1 80 ? 11.856 -6.361 -7.765 1.00 95.94 80 VAL A CA 1
ATOM 620 C C . VAL A 1 80 ? 11.649 -6.707 -9.234 1.00 95.94 80 VAL A C 1
ATOM 622 O O . VAL A 1 80 ? 11.186 -7.795 -9.577 1.00 95.94 80 VAL A O 1
ATOM 625 N N . HIS A 1 81 ? 11.956 -5.763 -10.120 1.00 95.69 81 HIS A N 1
ATOM 626 C CA . HIS A 1 81 ? 11.864 -6.008 -11.552 1.00 95.69 81 HIS A CA 1
ATOM 627 C C . HIS A 1 81 ? 12.989 -6.970 -11.986 1.00 95.69 81 HIS A C 1
ATOM 629 O O . HIS A 1 81 ? 14.137 -6.756 -11.594 1.00 95.69 81 HIS A O 1
ATOM 635 N N . PRO A 1 82 ? 12.715 -8.006 -12.806 1.00 96.06 82 PRO A N 1
ATOM 636 C CA . PRO A 1 82 ? 13.708 -9.036 -13.147 1.00 96.06 82 PRO A CA 1
ATOM 637 C C . PRO A 1 82 ? 14.916 -8.489 -13.919 1.00 96.06 82 PRO A C 1
ATOM 639 O O . PRO A 1 82 ? 15.998 -9.057 -13.858 1.00 96.06 82 PRO A O 1
ATOM 642 N N . ARG A 1 83 ? 14.742 -7.361 -14.620 1.00 96.38 83 ARG A N 1
ATOM 643 C CA . ARG A 1 83 ? 15.819 -6.625 -15.308 1.00 96.38 83 ARG A CA 1
ATOM 644 C C . ARG A 1 83 ? 16.373 -5.449 -14.482 1.00 96.38 83 ARG A C 1
ATOM 646 O O . ARG A 1 83 ? 16.827 -4.463 -15.050 1.00 96.38 83 ARG A O 1
ATOM 653 N N . GLY A 1 84 ? 16.247 -5.502 -13.156 1.00 96.75 84 GLY A N 1
ATOM 654 C CA . GLY A 1 84 ? 16.714 -4.447 -12.254 1.00 96.75 84 GLY A CA 1
ATOM 655 C C . GLY A 1 84 ? 15.998 -3.102 -12.434 1.00 96.75 84 GLY A C 1
ATOM 656 O O . GLY A 1 84 ? 14.902 -3.029 -13.000 1.00 96.75 84 GLY A O 1
ATOM 657 N N . ALA A 1 85 ? 16.625 -2.039 -11.924 1.00 95.75 85 ALA A N 1
ATOM 658 C CA . ALA A 1 85 ? 16.086 -0.679 -11.947 1.00 95.75 85 ALA A CA 1
ATOM 659 C C . ALA A 1 85 ? 15.869 -0.153 -13.376 1.00 95.75 85 ALA A C 1
ATOM 661 O O . ALA A 1 85 ? 14.813 0.413 -13.653 1.00 95.75 85 ALA A O 1
ATOM 662 N N . ASP A 1 86 ? 16.797 -0.415 -14.299 1.00 96.25 86 ASP A N 1
ATOM 663 C CA . ASP A 1 86 ? 16.695 0.053 -15.687 1.00 96.25 86 ASP A CA 1
ATOM 664 C C . ASP A 1 86 ? 15.468 -0.530 -16.390 1.00 96.25 86 ASP A C 1
ATOM 666 O O . ASP A 1 86 ? 14.672 0.195 -16.990 1.00 96.25 86 ASP A O 1
ATOM 670 N N . GLY A 1 87 ? 15.239 -1.838 -16.240 1.00 95.88 87 GLY A N 1
ATOM 671 C CA . GLY A 1 87 ? 14.049 -2.464 -16.804 1.00 95.88 87 GLY A CA 1
ATOM 672 C C . GLY A 1 87 ? 12.746 -1.983 -16.165 1.00 95.88 87 GLY A C 1
ATOM 673 O O . GLY A 1 87 ? 11.714 -1.955 -16.841 1.00 95.88 87 GLY A O 1
ATOM 674 N N . PHE A 1 88 ? 12.776 -1.584 -14.889 1.00 93.56 88 PHE A N 1
ATOM 675 C CA . PHE A 1 88 ? 11.630 -0.942 -14.249 1.00 93.56 88 PHE A CA 1
ATOM 676 C C . PHE A 1 88 ? 11.350 0.428 -14.875 1.00 93.56 88 PHE A C 1
ATOM 678 O O . PHE A 1 88 ? 10.218 0.665 -15.300 1.00 93.56 88 PHE A O 1
ATOM 685 N N . VAL A 1 89 ? 12.370 1.289 -14.987 1.00 94.75 89 VAL A N 1
ATOM 686 C CA . VAL A 1 89 ? 12.265 2.632 -15.585 1.00 94.75 89 VAL A CA 1
ATOM 687 C C . VAL A 1 89 ? 11.743 2.554 -17.015 1.00 94.75 89 VAL A C 1
ATOM 689 O O . VAL A 1 89 ? 10.813 3.283 -17.363 1.00 94.75 89 VAL A O 1
ATOM 692 N N . GLU A 1 90 ? 12.282 1.647 -17.829 1.00 94.81 90 GLU A N 1
ATOM 693 C CA . GLU A 1 90 ? 11.806 1.426 -19.194 1.00 94.81 90 GLU A CA 1
ATOM 694 C C . GLU A 1 90 ? 10.312 1.069 -19.202 1.00 94.81 90 GLU A C 1
ATOM 696 O O . GLU A 1 90 ? 9.523 1.720 -19.887 1.00 94.81 90 GLU A O 1
ATOM 701 N N . SER A 1 91 ? 9.902 0.096 -18.380 1.00 91.06 91 SER A N 1
ATOM 702 C CA . SER A 1 91 ? 8.517 -0.392 -18.330 1.00 91.06 91 SER A CA 1
ATOM 703 C C . SER A 1 91 ? 7.517 0.703 -17.949 1.00 91.06 91 SER A C 1
ATOM 705 O O . SER A 1 91 ? 6.458 0.814 -18.568 1.00 91.06 91 SER A O 1
ATOM 707 N N . VAL A 1 92 ? 7.841 1.539 -16.955 1.00 89.06 92 VAL A N 1
ATOM 708 C CA . VAL A 1 92 ? 6.943 2.627 -16.519 1.00 89.06 92 VAL A CA 1
ATOM 709 C C . VAL A 1 92 ? 6.970 3.832 -17.462 1.00 89.06 92 VAL A C 1
ATOM 711 O O . VAL A 1 92 ? 5.986 4.568 -17.542 1.00 89.06 92 VAL A O 1
ATOM 714 N N . SER A 1 93 ? 8.059 4.025 -18.210 1.00 88.94 93 SER A N 1
ATOM 715 C CA . SER A 1 93 ? 8.187 5.116 -19.184 1.00 88.94 93 SER A CA 1
ATOM 716 C C . SER A 1 93 ? 7.449 4.817 -20.491 1.00 88.94 93 SER A C 1
ATOM 718 O O . SER A 1 93 ? 6.860 5.722 -21.083 1.00 88.94 93 SER A O 1
ATOM 720 N N . GLN A 1 94 ? 7.412 3.553 -20.929 1.00 76.50 94 GLN A N 1
ATOM 721 C CA . GLN A 1 94 ? 6.692 3.160 -22.148 1.00 76.50 94 GLN A CA 1
ATOM 722 C C . GLN A 1 94 ? 5.165 3.268 -22.007 1.00 76.50 94 GLN A C 1
ATOM 724 O O . GLN A 1 94 ? 4.479 3.56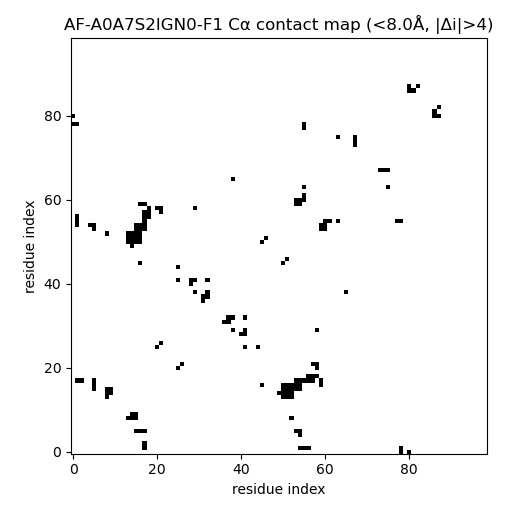7 -22.985 1.00 76.50 94 GLN A O 1
ATOM 729 N N . GLY A 1 95 ? 4.628 3.119 -20.791 1.00 59.06 95 GLY A N 1
ATOM 730 C CA . GLY A 1 95 ? 3.192 3.242 -20.508 1.00 59.06 95 GLY A CA 1
ATOM 731 C C . GLY A 1 95 ? 2.589 4.637 -20.743 1.00 59.06 95 GLY A C 1
ATOM 732 O O . GLY A 1 95 ? 1.371 4.779 -20.695 1.00 59.06 95 GLY A O 1
ATOM 733 N N . LYS A 1 96 ? 3.407 5.667 -21.016 1.00 51.97 96 LYS A N 1
ATOM 734 C CA . LYS A 1 96 ? 2.959 7.046 -21.298 1.00 51.97 96 LYS A CA 1
ATOM 735 C C . LYS A 1 96 ? 2.857 7.406 -22.785 1.00 51.97 96 LYS A C 1
ATOM 737 O O . LYS A 1 96 ? 2.548 8.552 -23.100 1.00 51.97 96 LYS A O 1
ATOM 742 N N . ARG A 1 97 ? 3.062 6.467 -23.716 1.00 44.91 97 ARG A N 1
ATOM 743 C CA . ARG A 1 97 ? 2.740 6.687 -25.140 1.00 44.91 97 ARG A CA 1
ATOM 744 C C . ARG A 1 97 ? 1.234 6.530 -25.381 1.00 44.91 97 ARG A C 1
ATOM 746 O O . ARG A 1 97 ? 0.789 5.555 -25.976 1.00 44.91 97 ARG A O 1
ATOM 753 N N . ILE A 1 98 ? 0.455 7.504 -24.922 1.00 46.53 98 ILE A N 1
ATOM 754 C CA . ILE A 1 98 ? -0.879 7.760 -25.471 1.00 46.53 98 ILE A CA 1
ATOM 755 C C . ILE A 1 98 ? -0.656 8.745 -26.624 1.00 46.53 98 ILE A C 1
ATOM 757 O O . ILE A 1 98 ? -0.081 9.812 -26.407 1.00 46.53 98 ILE A O 1
ATOM 761 N N . LYS A 1 99 ? -0.988 8.316 -27.846 1.00 37.84 99 LYS A N 1
ATOM 762 C CA . LYS A 1 99 ? -1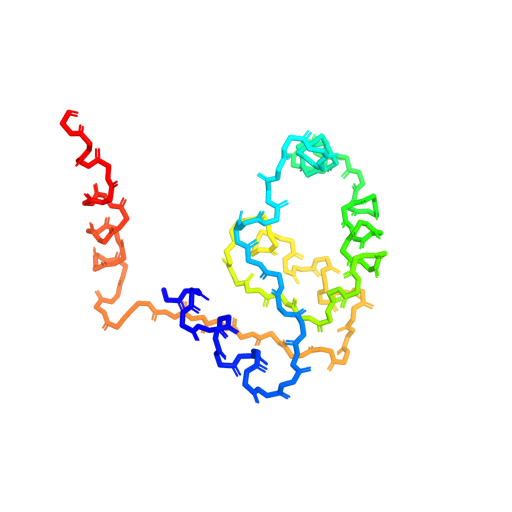.040 9.183 -29.031 1.00 37.84 99 LYS A CA 1
ATOM 763 C C . LYS A 1 99 ? -2.124 10.239 -28.871 1.00 37.84 99 LYS A C 1
ATOM 765 O O . LYS A 1 99 ? -3.176 9.887 -28.294 1.00 37.84 99 LYS A O 1
#

InterPro domains:
  IPR027417 P-loop containing nucleoside triphosphate hydrolase [G3DSA:3.40.50.300] (1-95)
  IPR040632 Sulfotransferase, S. mansonii-type [PF17784] (1-93)